Protein AF-A0A352BFT2-F1 (afdb_monomer_lite)

Secondary structure (DSSP, 8-state):
--SSHHHHHHHHHHHH-TT--HHHHHHHHHHTT-HHHHHHHHHHSTT--HHHHHHHHHHTT-HHHHHHHHHHSTT--HHHHHHHHHHHHHHHHHHHTTS---

Foldseek 3Di:
DPPPPVLVVLLCCQQPPPPDPLVVSLVVQLVVLDLVSLQSSQQRHPPDDNVSSVVSNLVVLDLVSLVSSLVRGPPDDNVSSVVSVVVSVVVVVVVVVVPDDD

Structure (mmCIF, N/CA/C/O backbone):
data_AF-A0A352BFT2-F1
#
_entry.id   AF-A0A352BFT2-F1
#
loop_
_atom_site.group_PDB
_atom_site.id
_atom_site.type_symbol
_atom_site.label_atom_id
_atom_site.label_alt_id
_atom_site.label_comp_id
_atom_site.label_asym_id
_atom_site.label_entity_id
_atom_site.label_seq_id
_atom_site.pdbx_PDB_ins_code
_atom_site.Cartn_x
_atom_site.Cartn_y
_atom_site.Cartn_z
_atom_site.occupancy
_atom_site.B_iso_or_equiv
_atom_site.auth_seq_id
_atom_site.auth_comp_id
_atom_site.auth_asym_id
_atom_site.auth_atom_id
_atom_site.pdbx_PDB_model_num
ATOM 1 N N . MET A 1 1 ? 21.997 0.603 12.640 1.00 39.84 1 MET A N 1
ATOM 2 C CA . MET A 1 1 ? 20.739 0.768 11.872 1.00 39.84 1 MET A CA 1
ATOM 3 C C . MET A 1 1 ? 21.049 0.725 10.375 1.00 39.84 1 MET A C 1
ATOM 5 O O . MET A 1 1 ? 21.615 1.685 9.881 1.00 39.84 1 MET A O 1
ATOM 9 N N . ILE A 1 2 ? 20.760 -0.376 9.662 1.00 37.12 2 ILE A N 1
ATOM 10 C CA . ILE A 1 2 ? 21.063 -0.534 8.209 1.00 37.12 2 ILE A CA 1
ATOM 11 C C . ILE A 1 2 ? 19.822 -1.048 7.418 1.00 37.12 2 ILE A C 1
ATOM 13 O O . ILE A 1 2 ? 19.901 -1.464 6.268 1.00 37.12 2 ILE A O 1
ATOM 17 N N . GLY A 1 3 ? 18.620 -1.018 8.009 1.00 49.38 3 GLY A N 1
ATOM 18 C CA . GLY A 1 3 ? 17.427 -1.653 7.417 1.00 49.38 3 GLY A CA 1
ATOM 19 C C . GLY A 1 3 ? 16.578 -0.790 6.470 1.00 49.38 3 GLY A C 1
ATOM 20 O O . GLY A 1 3 ? 15.860 -1.332 5.635 1.00 49.38 3 GLY A O 1
ATOM 21 N N . SER A 1 4 ? 16.630 0.542 6.573 1.00 54.31 4 SER A N 1
ATOM 22 C CA . SER A 1 4 ? 15.637 1.441 5.949 1.00 54.31 4 SER A CA 1
ATOM 23 C C . SER A 1 4 ? 15.959 1.883 4.517 1.00 54.31 4 SER A C 1
ATOM 25 O O . SER A 1 4 ? 15.064 2.344 3.806 1.00 54.31 4 SER A O 1
ATOM 27 N N . GLN A 1 5 ? 17.207 1.727 4.065 1.00 60.31 5 GLN A N 1
ATOM 28 C CA . GLN A 1 5 ? 17.639 2.189 2.738 1.00 60.31 5 GLN A CA 1
ATOM 29 C C . GLN A 1 5 ? 17.206 1.245 1.610 1.00 60.31 5 GLN A C 1
ATOM 31 O O . GLN A 1 5 ? 16.923 1.700 0.505 1.00 60.31 5 GLN A O 1
ATOM 36 N N . LYS A 1 6 ? 17.087 -0.064 1.872 1.00 80.38 6 LYS A N 1
ATOM 37 C CA . LYS A 1 6 ? 16.766 -1.041 0.817 1.00 80.38 6 LYS A CA 1
ATOM 38 C C . LYS A 1 6 ? 15.364 -0.838 0.215 1.00 80.38 6 LYS A C 1
ATOM 40 O O . LYS A 1 6 ? 15.271 -0.765 -1.008 1.00 80.38 6 LYS A O 1
ATOM 45 N N . PRO A 1 7 ? 14.281 -0.675 1.002 1.00 84.38 7 PRO A N 1
ATOM 46 C CA . PRO A 1 7 ? 12.941 -0.543 0.425 1.00 84.38 7 PRO A CA 1
ATOM 47 C C . PRO A 1 7 ? 12.705 0.809 -0.254 1.00 84.38 7 PRO A C 1
ATOM 49 O O . PRO A 1 7 ? 12.034 0.883 -1.279 1.00 84.38 7 PRO A O 1
ATOM 52 N N . THR A 1 8 ? 13.289 1.886 0.279 1.00 88.00 8 THR A N 1
ATOM 53 C CA . THR A 1 8 ? 13.191 3.220 -0.332 1.00 88.00 8 THR A CA 1
ATOM 54 C C . THR A 1 8 ? 13.933 3.293 -1.665 1.00 88.00 8 THR A C 1
ATOM 56 O O . THR A 1 8 ? 13.434 3.928 -2.591 1.00 88.00 8 THR A O 1
ATOM 59 N N . LEU A 1 9 ? 15.076 2.611 -1.806 1.00 90.50 9 LEU A N 1
ATOM 60 C CA . LEU A 1 9 ? 15.764 2.472 -3.094 1.00 90.50 9 LEU A CA 1
ATOM 61 C C . LEU A 1 9 ? 14.943 1.661 -4.104 1.00 90.50 9 LEU A C 1
ATOM 63 O O . LEU A 1 9 ? 14.880 2.051 -5.266 1.00 90.50 9 LEU A O 1
ATOM 67 N N . ILE A 1 10 ? 14.268 0.591 -3.665 1.00 91.88 10 ILE A N 1
ATOM 68 C CA . ILE A 1 10 ? 13.360 -0.197 -4.516 1.00 91.88 10 ILE A CA 1
ATOM 69 C C . ILE A 1 10 ? 12.236 0.681 -5.077 1.00 91.88 10 ILE A C 1
ATOM 71 O O . ILE A 1 10 ? 11.994 0.658 -6.281 1.00 91.88 10 ILE A O 1
ATOM 75 N N . ILE A 1 11 ? 11.581 1.479 -4.226 1.00 93.12 11 ILE A N 1
ATOM 76 C CA . ILE A 1 11 ? 10.499 2.385 -4.643 1.00 93.12 11 ILE A CA 1
ATOM 77 C C . ILE A 1 11 ? 11.018 3.425 -5.642 1.00 93.12 11 ILE A C 1
ATOM 79 O O . ILE A 1 11 ? 10.417 3.607 -6.698 1.00 93.12 11 ILE A O 1
ATOM 83 N N . LYS A 1 12 ? 12.146 4.084 -5.337 1.00 94.00 12 LYS A N 1
ATOM 84 C CA . LYS A 1 12 ? 12.751 5.080 -6.238 1.00 94.00 12 LYS A CA 1
ATOM 85 C C . LYS A 1 12 ? 13.095 4.469 -7.592 1.00 94.00 12 LYS A C 1
ATOM 87 O O . LYS A 1 12 ? 12.723 5.021 -8.617 1.00 94.00 12 LYS A O 1
ATOM 92 N N . TYR A 1 13 ? 13.732 3.299 -7.599 1.00 93.12 13 TYR A N 1
ATOM 93 C CA . TYR A 1 13 ? 14.066 2.595 -8.833 1.00 93.12 13 TYR A CA 1
ATOM 94 C C . TYR A 1 13 ? 12.810 2.226 -9.637 1.00 93.12 13 TYR A C 1
ATOM 96 O O . TYR A 1 13 ? 12.775 2.448 -10.842 1.00 93.12 13 TYR A O 1
ATOM 104 N N . ALA A 1 14 ? 11.760 1.719 -8.980 1.00 94.62 14 ALA A N 1
ATOM 105 C CA . ALA A 1 14 ? 10.501 1.371 -9.639 1.00 94.62 14 ALA A CA 1
ATOM 106 C C . ALA A 1 14 ? 9.782 2.589 -10.248 1.00 94.62 14 ALA A C 1
ATOM 108 O O . ALA A 1 14 ? 9.147 2.461 -11.290 1.00 94.62 14 ALA A O 1
ATOM 109 N N . ARG A 1 15 ? 9.881 3.757 -9.602 1.00 95.44 15 ARG A N 1
ATOM 110 C CA . ARG A 1 15 ? 9.287 5.019 -10.064 1.00 95.44 15 ARG A CA 1
ATOM 111 C C . ARG A 1 15 ? 10.087 5.663 -11.197 1.00 95.44 15 ARG A C 1
ATOM 113 O O . ARG A 1 15 ? 9.503 6.118 -12.176 1.00 95.44 15 ARG A O 1
ATOM 120 N N . ASP A 1 16 ? 11.408 5.727 -11.045 1.00 95.88 16 ASP A N 1
ATOM 121 C CA . ASP A 1 16 ? 12.269 6.568 -11.882 1.00 95.88 16 ASP A CA 1
ATOM 122 C C . ASP A 1 16 ? 12.776 5.824 -13.132 1.00 95.88 16 ASP A C 1
ATOM 124 O O . ASP A 1 16 ? 13.056 6.445 -14.160 1.00 95.88 16 ASP A O 1
ATOM 128 N N . ILE A 1 17 ? 12.872 4.489 -13.084 1.00 94.88 17 ILE A N 1
ATOM 129 C CA . ILE A 1 17 ? 13.392 3.684 -14.193 1.00 94.88 17 ILE A CA 1
ATOM 130 C C . ILE A 1 17 ? 12.242 3.086 -15.004 1.00 94.88 17 ILE A C 1
ATOM 132 O O . ILE A 1 17 ? 11.595 2.128 -14.594 1.00 94.88 17 ILE A O 1
ATOM 136 N N . LYS A 1 18 ? 12.037 3.605 -16.221 1.00 90.44 18 LYS A N 1
ATOM 137 C CA . LYS A 1 18 ? 10.952 3.179 -17.129 1.00 90.44 18 LYS A CA 1
ATOM 138 C C . LYS A 1 18 ? 10.952 1.680 -17.455 1.00 90.44 18 LYS A C 1
ATOM 140 O O . LYS A 1 18 ? 9.895 1.119 -17.713 1.00 90.44 18 LYS A O 1
ATOM 145 N N . THR A 1 19 ? 12.123 1.044 -17.472 1.00 91.81 19 THR A N 1
ATOM 146 C CA . THR A 1 19 ? 12.288 -0.390 -17.767 1.00 91.81 19 THR A CA 1
ATOM 147 C C . THR A 1 19 ? 12.256 -1.270 -16.515 1.00 91.81 19 THR A C 1
ATOM 149 O O . THR A 1 19 ? 12.499 -2.475 -16.605 1.00 91.81 19 THR A O 1
ATOM 152 N N . ALA A 1 20 ? 11.983 -0.699 -15.337 1.00 93.06 20 ALA A N 1
ATOM 153 C CA . ALA A 1 20 ? 11.925 -1.459 -14.101 1.00 93.06 20 ALA A CA 1
ATOM 154 C C . ALA A 1 20 ? 10.827 -2.526 -14.159 1.00 93.06 20 ALA A C 1
ATOM 156 O O . ALA A 1 20 ? 9.698 -2.287 -14.589 1.00 93.06 20 ALA A O 1
ATOM 157 N N . ASN A 1 21 ? 11.139 -3.714 -13.642 1.00 95.00 21 ASN A N 1
ATOM 158 C CA . ASN A 1 21 ? 10.140 -4.756 -13.450 1.00 95.00 21 ASN A CA 1
ATOM 159 C C . ASN A 1 21 ? 9.311 -4.446 -12.193 1.00 95.00 21 ASN A C 1
ATOM 161 O O . ASN A 1 21 ? 9.584 -4.970 -11.110 1.00 95.00 21 ASN A O 1
ATOM 165 N N . VAL A 1 22 ? 8.310 -3.576 -12.351 1.00 95.56 22 VAL A N 1
ATOM 166 C CA . VAL A 1 22 ? 7.430 -3.107 -11.268 1.00 95.56 22 VAL A CA 1
ATOM 167 C C . VAL A 1 22 ? 6.812 -4.276 -10.504 1.00 95.56 22 VAL A C 1
ATOM 169 O O . VAL A 1 22 ? 6.858 -4.281 -9.280 1.00 95.56 22 VAL A O 1
ATOM 172 N N . LEU A 1 23 ? 6.335 -5.316 -11.196 1.00 95.31 23 LEU A N 1
ATOM 173 C CA . LEU A 1 23 ? 5.732 -6.493 -10.556 1.00 95.31 23 LEU A CA 1
ATOM 174 C C . LEU A 1 23 ? 6.707 -7.233 -9.632 1.00 95.31 23 LEU A C 1
ATOM 176 O O . LEU A 1 23 ? 6.320 -7.679 -8.552 1.00 95.31 23 LEU A O 1
ATOM 180 N N . LYS A 1 24 ? 7.974 -7.382 -10.035 1.00 94.56 24 LYS A N 1
ATOM 181 C CA . LYS A 1 24 ? 8.998 -8.012 -9.190 1.00 94.56 24 LYS A CA 1
ATOM 182 C C . LYS A 1 24 ? 9.290 -7.160 -7.956 1.00 94.56 24 LYS A C 1
ATOM 184 O O . LYS A 1 24 ? 9.366 -7.698 -6.857 1.00 94.56 24 LYS A O 1
ATOM 189 N N . LEU A 1 25 ? 9.434 -5.849 -8.135 1.00 94.69 25 LEU A N 1
ATOM 190 C CA . LEU A 1 25 ? 9.750 -4.913 -7.052 1.00 94.69 25 LEU A CA 1
ATOM 191 C C . LEU A 1 25 ? 8.587 -4.766 -6.066 1.00 94.69 25 LEU A C 1
ATOM 193 O O . LEU A 1 25 ? 8.801 -4.766 -4.857 1.00 94.69 25 LEU A O 1
ATOM 197 N N . GLU A 1 26 ? 7.357 -4.742 -6.568 1.00 95.94 26 GLU A N 1
ATOM 198 C CA . GLU A 1 26 ? 6.143 -4.753 -5.757 1.00 95.94 26 GLU A CA 1
ATOM 199 C C . GLU A 1 26 ? 6.090 -5.986 -4.852 1.00 95.94 26 GLU A C 1
ATOM 201 O O . GLU A 1 26 ? 5.802 -5.861 -3.665 1.00 95.94 26 GLU A O 1
ATOM 206 N N . ARG A 1 27 ? 6.417 -7.179 -5.371 1.00 95.50 27 ARG A N 1
ATOM 207 C CA . ARG A 1 27 ? 6.461 -8.403 -4.552 1.00 95.50 27 ARG A CA 1
ATOM 208 C C . ARG A 1 27 ? 7.450 -8.283 -3.396 1.00 95.50 27 ARG A C 1
ATOM 210 O O . ARG A 1 27 ? 7.152 -8.772 -2.310 1.00 95.50 27 ARG A O 1
ATOM 217 N N . GLU A 1 28 ? 8.591 -7.629 -3.601 1.00 94.44 28 GLU A N 1
ATOM 218 C CA . GLU A 1 28 ? 9.542 -7.368 -2.515 1.00 94.44 28 GLU A CA 1
ATOM 219 C C . GLU A 1 28 ? 8.961 -6.412 -1.467 1.00 94.44 28 GLU A C 1
ATOM 221 O O . GLU A 1 28 ? 9.123 -6.657 -0.276 1.00 94.44 28 GLU A O 1
ATOM 226 N N . ILE A 1 29 ? 8.210 -5.383 -1.875 1.00 95.31 29 ILE A N 1
ATOM 227 C CA . ILE A 1 29 ? 7.498 -4.501 -0.935 1.00 95.31 29 ILE A CA 1
ATOM 228 C C . ILE A 1 29 ? 6.397 -5.249 -0.176 1.00 95.31 29 ILE A C 1
ATOM 230 O O . ILE A 1 29 ? 6.281 -5.097 1.040 1.00 95.31 29 ILE A O 1
ATOM 234 N N . ILE A 1 30 ? 5.627 -6.100 -0.858 1.00 95.12 30 ILE A N 1
ATOM 235 C CA . ILE A 1 30 ? 4.548 -6.887 -0.249 1.00 95.12 30 ILE A CA 1
ATOM 236 C C . ILE A 1 30 ? 5.087 -7.811 0.848 1.00 95.12 30 ILE A C 1
ATOM 238 O O . ILE A 1 30 ? 4.482 -7.901 1.917 1.00 95.12 30 ILE A O 1
ATOM 242 N N . LYS A 1 31 ? 6.247 -8.447 0.630 1.00 94.81 31 LYS A N 1
ATOM 243 C CA . LYS A 1 31 ? 6.904 -9.317 1.625 1.00 94.81 31 LYS A CA 1
ATOM 244 C C . LYS A 1 31 ? 7.259 -8.596 2.923 1.00 94.81 31 LYS A C 1
ATOM 246 O O . LYS A 1 31 ? 7.297 -9.229 3.970 1.00 94.81 31 LYS A O 1
ATOM 251 N N . LEU A 1 32 ? 7.509 -7.287 2.871 1.00 93.69 32 LEU A N 1
ATOM 252 C CA . LEU A 1 32 ? 7.805 -6.499 4.069 1.00 93.69 32 LEU A CA 1
ATOM 253 C C . LEU A 1 32 ? 6.562 -6.291 4.938 1.00 93.69 32 LEU A C 1
ATOM 255 O O . LEU A 1 32 ? 6.695 -5.925 6.103 1.00 93.69 32 LEU A O 1
ATOM 259 N N . THR A 1 33 ? 5.357 -6.494 4.387 1.00 94.88 33 THR A N 1
ATOM 260 C CA . THR A 1 33 ? 4.062 -6.316 5.070 1.00 94.88 33 THR A CA 1
ATOM 261 C C . THR A 1 33 ? 3.907 -4.960 5.769 1.00 94.88 33 THR A C 1
ATOM 263 O O . THR A 1 33 ? 3.110 -4.802 6.689 1.00 94.88 33 THR A O 1
ATOM 266 N N . ASN A 1 34 ? 4.670 -3.959 5.325 1.00 95.81 34 ASN A N 1
ATOM 267 C CA . ASN A 1 34 ? 4.700 -2.641 5.932 1.00 95.81 34 ASN A CA 1
ATOM 268 C C . ASN A 1 34 ? 3.673 -1.733 5.229 1.00 95.81 34 ASN A C 1
ATOM 270 O O . ASN A 1 34 ? 3.832 -1.455 4.036 1.00 95.81 34 ASN A O 1
ATOM 274 N N . PRO A 1 35 ? 2.652 -1.230 5.943 1.00 96.31 35 PRO A N 1
ATOM 275 C CA . PRO A 1 35 ? 1.576 -0.445 5.340 1.00 96.31 35 PRO A CA 1
ATOM 276 C C . PRO A 1 35 ? 2.044 0.914 4.810 1.00 96.31 35 PRO A C 1
ATOM 278 O O . PRO A 1 35 ? 1.512 1.390 3.811 1.00 96.31 35 PRO A O 1
ATOM 281 N N . VAL A 1 36 ? 3.068 1.524 5.418 1.00 96.69 36 VAL A N 1
ATOM 282 C CA . VAL A 1 36 ? 3.641 2.793 4.941 1.00 96.69 36 VAL A CA 1
ATOM 283 C C . VAL A 1 36 ? 4.354 2.579 3.610 1.00 96.69 36 VAL A C 1
ATOM 285 O O . VAL A 1 36 ? 4.156 3.352 2.678 1.00 96.69 36 VAL A O 1
ATOM 288 N N . LEU A 1 37 ? 5.149 1.512 3.488 1.00 96.38 37 LEU A N 1
ATOM 289 C CA . LEU A 1 37 ? 5.821 1.187 2.227 1.00 96.38 37 LEU A CA 1
ATOM 290 C C . LEU A 1 37 ? 4.822 0.787 1.137 1.00 96.38 37 LEU A C 1
ATOM 292 O O . LEU A 1 37 ? 4.992 1.205 -0.005 1.00 96.38 37 LEU 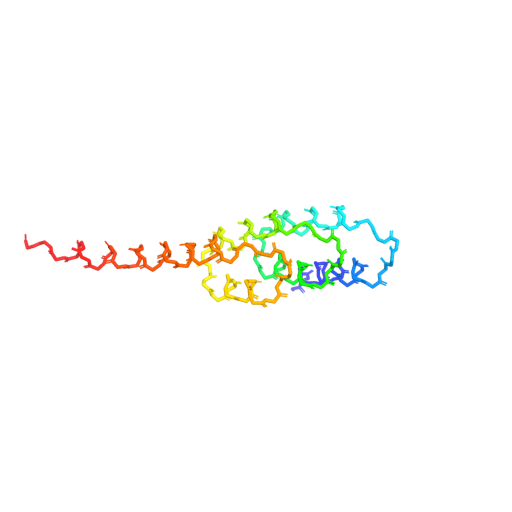A O 1
ATOM 296 N N . ALA A 1 38 ? 3.773 0.037 1.488 1.00 97.62 38 ALA A N 1
ATOM 297 C CA . ALA A 1 38 ? 2.706 -0.319 0.557 1.00 97.62 38 ALA A CA 1
ATOM 298 C C . ALA A 1 38 ? 1.977 0.925 0.025 1.00 97.62 38 ALA A C 1
ATOM 300 O O . ALA A 1 38 ? 1.794 1.058 -1.183 1.00 97.62 38 ALA A O 1
ATOM 301 N N . TYR A 1 39 ? 1.643 1.871 0.910 1.00 97.94 39 TYR A N 1
ATOM 302 C CA . TYR A 1 39 ? 1.068 3.162 0.538 1.00 97.94 39 TYR A CA 1
ATOM 303 C C . TYR A 1 39 ? 1.984 3.969 -0.389 1.00 97.94 39 TYR A C 1
ATOM 305 O O . TYR A 1 39 ? 1.544 4.411 -1.449 1.00 97.94 39 TYR A O 1
ATOM 313 N N . ILE A 1 40 ? 3.257 4.145 -0.018 1.00 97.12 40 ILE A N 1
ATOM 314 C CA . ILE A 1 40 ? 4.200 4.928 -0.826 1.00 97.12 40 ILE A CA 1
ATOM 315 C C . ILE A 1 40 ? 4.376 4.282 -2.205 1.00 97.12 40 ILE A C 1
ATOM 317 O O . ILE A 1 40 ? 4.349 4.989 -3.207 1.00 97.12 40 ILE A O 1
ATOM 321 N N . PHE A 1 41 ? 4.517 2.955 -2.280 1.00 97.25 41 PHE A N 1
ATOM 322 C CA . PHE A 1 41 ? 4.662 2.262 -3.561 1.00 97.25 41 PHE A CA 1
ATOM 323 C C . PHE A 1 41 ? 3.410 2.425 -4.434 1.00 97.25 41 PHE A C 1
ATOM 325 O O . PHE A 1 41 ? 3.539 2.782 -5.599 1.00 97.25 41 PHE A O 1
ATOM 332 N N . ALA A 1 42 ? 2.212 2.235 -3.872 1.00 98.00 42 ALA A N 1
ATOM 333 C CA . ALA A 1 42 ? 0.950 2.382 -4.601 1.00 98.00 42 ALA A CA 1
ATOM 334 C C . ALA A 1 42 ? 0.734 3.805 -5.142 1.00 98.00 42 ALA A C 1
ATOM 336 O O . ALA A 1 42 ? 0.191 3.977 -6.228 1.00 98.00 42 ALA A O 1
ATOM 337 N N . ARG A 1 43 ? 1.166 4.822 -4.387 1.00 97.56 43 ARG A N 1
ATOM 338 C CA . ARG A 1 43 ? 1.037 6.232 -4.773 1.00 97.56 43 ARG A CA 1
ATOM 339 C C . ARG A 1 43 ? 2.050 6.649 -5.837 1.00 97.56 43 ARG A C 1
ATOM 341 O O . ARG A 1 43 ? 1.719 7.408 -6.738 1.00 97.56 43 ARG A O 1
ATOM 348 N N . GLU A 1 44 ? 3.300 6.220 -5.686 1.00 96.44 44 GLU A N 1
ATOM 349 C CA . GLU A 1 44 ? 4.423 6.760 -6.460 1.00 96.44 44 GLU A CA 1
ATOM 350 C C . GLU A 1 44 ? 4.744 5.938 -7.715 1.00 96.44 44 GLU A C 1
ATOM 352 O O . GLU A 1 44 ? 5.306 6.475 -8.666 1.00 96.44 44 GLU A O 1
ATOM 357 N N . VAL A 1 45 ? 4.442 4.636 -7.730 1.00 96.38 45 VAL A N 1
ATOM 358 C CA . VAL A 1 45 ? 4.887 3.727 -8.794 1.00 96.38 45 VAL A CA 1
ATOM 359 C C . VAL A 1 45 ? 3.760 3.468 -9.785 1.00 96.38 45 VAL A C 1
ATOM 361 O O . VAL A 1 45 ? 2.798 2.750 -9.508 1.00 96.38 45 VAL A O 1
ATOM 364 N N . LYS A 1 46 ? 3.908 4.009 -10.996 1.00 93.94 46 LYS A N 1
ATOM 365 C CA . LYS A 1 46 ? 2.967 3.762 -12.092 1.00 93.94 46 LYS A CA 1
ATOM 366 C C . LYS A 1 46 ? 2.940 2.273 -12.458 1.00 93.94 46 LYS A C 1
ATOM 368 O O . LYS A 1 46 ? 3.982 1.656 -12.662 1.00 93.94 46 LYS A O 1
ATOM 373 N N . GLY A 1 47 ? 1.738 1.712 -12.584 1.00 93.31 47 GLY A N 1
ATOM 374 C CA . GLY A 1 47 ? 1.539 0.292 -12.892 1.00 93.31 47 GLY A CA 1
ATOM 375 C C . GLY A 1 47 ? 1.600 -0.636 -11.674 1.00 93.31 47 GLY A C 1
ATOM 376 O O . GLY A 1 47 ? 1.566 -1.854 -11.848 1.00 93.31 47 GLY A O 1
ATOM 377 N N . ALA A 1 48 ? 1.675 -0.087 -10.456 1.00 96.62 48 ALA A N 1
ATOM 378 C CA . ALA A 1 48 ? 1.470 -0.855 -9.235 1.00 96.62 48 ALA A CA 1
ATOM 379 C C . ALA A 1 48 ? 0.050 -1.447 -9.180 1.00 96.62 48 ALA A C 1
ATOM 381 O O . ALA A 1 48 ? -0.931 -0.828 -9.597 1.00 96.62 48 ALA A O 1
ATOM 382 N N . ARG A 1 49 ? -0.068 -2.654 -8.632 1.00 97.44 49 ARG A N 1
ATOM 383 C CA . ARG A 1 49 ? -1.338 -3.336 -8.392 1.00 97.44 49 ARG A CA 1
ATOM 384 C C . ARG A 1 49 ? -1.880 -2.892 -7.044 1.00 97.44 49 ARG A C 1
ATOM 386 O O . ARG A 1 49 ? -1.360 -3.261 -5.992 1.00 97.44 49 ARG A O 1
ATOM 393 N N . ILE A 1 50 ? -2.962 -2.126 -7.089 1.00 97.62 50 ILE A N 1
ATOM 394 C CA . ILE A 1 50 ? -3.528 -1.492 -5.898 1.00 97.62 50 ILE A CA 1
ATOM 395 C C . ILE A 1 50 ? -4.086 -2.519 -4.911 1.00 97.62 50 ILE A C 1
ATOM 397 O O . ILE A 1 50 ? -3.766 -2.432 -3.734 1.00 97.62 50 ILE A O 1
ATOM 401 N N . GLY A 1 51 ? -4.816 -3.539 -5.376 1.00 97.06 51 GLY A N 1
ATOM 402 C CA . GLY A 1 51 ? -5.454 -4.539 -4.504 1.00 97.06 51 GLY A CA 1
ATOM 403 C C . GLY A 1 51 ? -4.507 -5.193 -3.480 1.00 97.06 51 GLY A C 1
ATOM 404 O O . GLY A 1 51 ? -4.736 -5.056 -2.280 1.00 97.06 51 GLY A O 1
ATOM 405 N N . PRO A 1 52 ? -3.399 -5.839 -3.899 1.00 97.62 52 PRO A N 1
ATOM 406 C CA . PRO A 1 52 ? -2.449 -6.446 -2.960 1.00 97.62 52 PRO A CA 1
ATOM 407 C C . PRO A 1 52 ? -1.798 -5.460 -1.976 1.00 97.62 52 PRO A C 1
ATOM 409 O O . PRO A 1 52 ? -1.464 -5.840 -0.853 1.00 97.62 52 PRO A O 1
ATOM 412 N N . LEU A 1 53 ? -1.586 -4.206 -2.388 1.00 97.69 53 LEU A N 1
ATOM 413 C CA . LEU A 1 53 ? -1.011 -3.160 -1.534 1.00 97.69 53 LEU A CA 1
ATOM 414 C C . LEU A 1 53 ? -2.051 -2.624 -0.541 1.00 97.69 53 LEU A C 1
ATOM 416 O O . LEU A 1 53 ? -1.740 -2.421 0.633 1.00 97.69 53 LEU A O 1
ATOM 420 N N . GLU A 1 54 ? -3.294 -2.472 -0.987 1.00 97.94 54 GLU A N 1
ATOM 421 C CA . GLU A 1 54 ? -4.439 -2.108 -0.160 1.00 97.94 54 GLU A CA 1
ATOM 422 C C . GLU A 1 54 ? -4.712 -3.168 0.914 1.00 97.94 54 GLU A C 1
ATOM 424 O O . GLU A 1 54 ? -4.947 -2.817 2.069 1.00 97.94 54 GLU A O 1
ATOM 429 N N . ASP A 1 55 ? -4.579 -4.458 0.589 1.00 97.44 55 ASP A N 1
ATOM 430 C CA . ASP A 1 55 ? -4.722 -5.548 1.561 1.00 97.44 55 ASP A CA 1
ATOM 431 C C . ASP A 1 55 ? -3.765 -5.387 2.749 1.00 97.44 55 ASP A C 1
ATOM 433 O O . ASP A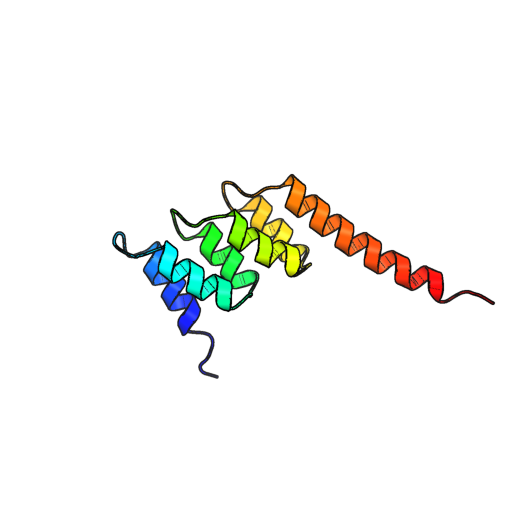 1 55 ? -4.133 -5.644 3.896 1.00 97.44 55 ASP A O 1
ATOM 437 N N . ILE A 1 56 ? -2.526 -4.955 2.495 1.00 97.44 56 ILE A N 1
ATOM 438 C CA . ILE A 1 56 ? -1.542 -4.700 3.555 1.00 97.44 56 ILE A CA 1
ATOM 439 C C . ILE A 1 56 ? -2.005 -3.535 4.432 1.00 97.44 56 ILE A C 1
ATOM 441 O O . ILE A 1 56 ? -1.927 -3.619 5.660 1.00 97.44 56 ILE A O 1
ATOM 445 N N . VAL A 1 57 ? -2.503 -2.464 3.813 1.00 97.06 57 VAL A N 1
ATOM 446 C CA . VAL A 1 57 ? -2.990 -1.274 4.517 1.00 97.06 57 VAL A CA 1
ATOM 447 C C . VAL A 1 57 ? -4.203 -1.602 5.383 1.00 97.06 57 VAL A C 1
ATOM 449 O O . VAL A 1 57 ? -4.179 -1.313 6.579 1.00 97.06 57 VAL A O 1
ATOM 452 N N . VAL A 1 58 ? -5.206 -2.293 4.840 1.00 95.69 58 VAL A N 1
ATOM 453 C CA . VAL A 1 58 ? -6.408 -2.717 5.576 1.00 95.69 58 VAL A CA 1
ATOM 454 C C . VAL A 1 58 ? -6.038 -3.619 6.756 1.00 95.69 58 VAL A C 1
ATOM 456 O O . VAL A 1 58 ? -6.489 -3.392 7.879 1.00 95.69 58 VAL A O 1
ATOM 459 N N . ARG A 1 59 ? -5.152 -4.604 6.550 1.00 94.44 59 ARG A N 1
ATOM 460 C CA . ARG A 1 59 ? -4.698 -5.497 7.633 1.00 94.44 59 ARG A CA 1
ATOM 461 C C . ARG A 1 59 ? -3.929 -4.777 8.734 1.00 94.44 59 ARG A C 1
ATOM 463 O O . ARG A 1 59 ? -3.948 -5.247 9.870 1.00 94.44 59 ARG A O 1
ATOM 470 N N . SER A 1 60 ? -3.270 -3.659 8.426 1.00 92.81 60 SER A N 1
ATOM 471 C CA . SER A 1 60 ? -2.556 -2.876 9.440 1.00 92.81 60 SER A CA 1
ATOM 472 C C . SER A 1 60 ? -3.475 -2.239 10.475 1.00 92.81 60 SER A C 1
ATOM 474 O O . SER A 1 60 ? -2.991 -1.840 11.532 1.00 92.81 60 SER A O 1
ATOM 476 N N . LYS A 1 61 ? -4.781 -2.121 10.173 1.00 88.38 61 LYS A N 1
ATOM 477 C CA . LYS A 1 61 ? -5.788 -1.478 11.030 1.00 88.38 61 LYS A CA 1
ATOM 478 C C . LYS A 1 61 ? -5.470 -0.019 11.383 1.00 88.38 61 LYS A C 1
ATOM 480 O O . LYS A 1 61 ? -6.122 0.568 12.244 1.00 88.38 61 LYS A O 1
ATOM 485 N N . SER A 1 62 ? -4.496 0.590 10.707 1.00 92.38 62 SER A N 1
ATOM 486 C CA . SER A 1 62 ? -4.129 1.983 10.910 1.00 92.38 62 SER A CA 1
ATOM 487 C C . SER A 1 62 ? -5.083 2.885 10.143 1.00 92.38 62 SER A C 1
ATOM 489 O O . SER A 1 62 ? -4.987 3.016 8.923 1.00 92.38 62 SER A O 1
ATOM 491 N N . GLN A 1 63 ? -5.977 3.552 10.870 1.00 92.44 63 GLN A N 1
ATOM 492 C CA . GLN A 1 63 ? -6.930 4.489 10.275 1.00 92.44 63 GLN A CA 1
ATOM 493 C C . GLN A 1 63 ? -6.227 5.586 9.482 1.00 92.44 63 GLN A C 1
ATOM 495 O O . GLN A 1 63 ? -6.629 5.898 8.365 1.00 92.44 63 GLN A O 1
ATOM 500 N N . TYR A 1 64 ? -5.131 6.115 10.032 1.00 94.19 64 TYR A N 1
ATOM 501 C CA . TYR A 1 64 ? -4.323 7.136 9.378 1.00 94.19 64 TYR A CA 1
ATOM 502 C C . TYR A 1 64 ? -3.829 6.680 7.999 1.00 94.19 64 TYR A C 1
ATOM 504 O O . TYR A 1 64 ? -4.006 7.396 7.014 1.00 94.19 64 TYR A O 1
ATOM 512 N N . ILE A 1 65 ? -3.269 5.468 7.897 1.00 95.62 65 ILE A N 1
ATOM 513 C CA . ILE A 1 65 ? -2.777 4.960 6.611 1.00 95.62 65 ILE A CA 1
ATOM 514 C C . ILE A 1 65 ? -3.933 4.622 5.666 1.00 95.62 65 ILE A C 1
ATOM 516 O O . ILE A 1 65 ? -3.833 4.940 4.485 1.00 95.62 65 ILE A O 1
ATOM 520 N N . CYS A 1 66 ? -5.048 4.071 6.159 1.00 96.25 66 CYS A N 1
ATOM 521 C CA . CYS A 1 66 ? -6.238 3.836 5.334 1.00 96.25 66 CYS A CA 1
ATOM 522 C C . CYS A 1 66 ? -6.771 5.136 4.710 1.00 96.25 66 CYS A C 1
ATOM 524 O O . CYS A 1 66 ? -7.044 5.174 3.510 1.00 96.25 66 CYS A O 1
ATOM 526 N N . VAL A 1 67 ? -6.861 6.218 5.494 1.00 95.56 67 VAL A N 1
ATOM 527 C CA . VAL A 1 67 ? -7.294 7.540 5.009 1.00 95.56 67 VAL A CA 1
ATOM 528 C C . VAL A 1 67 ? -6.313 8.095 3.977 1.00 95.56 67 VAL A C 1
ATOM 530 O O . VAL A 1 67 ? -6.733 8.568 2.920 1.00 95.56 67 VAL A O 1
ATOM 533 N N . LEU A 1 68 ? -5.004 8.020 4.245 1.00 96.94 68 LEU A N 1
ATOM 534 C CA . LEU A 1 68 ? -3.988 8.468 3.291 1.00 96.94 68 LEU A CA 1
ATOM 535 C C . LEU A 1 68 ? -4.033 7.682 1.979 1.00 96.94 68 LEU A C 1
ATOM 537 O O . LEU A 1 68 ? -3.903 8.284 0.913 1.00 96.94 68 LEU A O 1
ATOM 541 N N . PHE A 1 69 ? -4.229 6.367 2.050 1.00 97.81 69 PHE A N 1
ATOM 542 C CA . PHE A 1 69 ? -4.323 5.508 0.878 1.00 97.81 69 PHE A CA 1
ATOM 543 C C . PHE A 1 69 ? -5.564 5.856 0.050 1.00 97.81 69 PHE A C 1
ATOM 545 O O . PHE A 1 69 ? -5.437 6.178 -1.126 1.00 97.81 69 PHE A O 1
ATOM 552 N N . ALA A 1 70 ? -6.742 5.926 0.678 1.00 97.25 70 ALA A N 1
ATOM 553 C CA . ALA A 1 70 ? -8.001 6.261 0.008 1.00 97.25 70 ALA A CA 1
ATOM 554 C C . ALA A 1 70 ? -7.987 7.645 -0.665 1.00 97.25 70 ALA A C 1
ATOM 556 O O . ALA A 1 70 ? -8.647 7.855 -1.685 1.00 97.25 70 ALA A O 1
ATOM 557 N N . LYS A 1 71 ? -7.264 8.607 -0.075 1.00 97.06 71 LYS A N 1
ATOM 558 C CA . LYS A 1 71 ? -7.177 9.979 -0.586 1.00 97.06 71 LYS A CA 1
ATOM 559 C C . LYS A 1 71 ? -6.189 10.125 -1.742 1.00 97.06 71 LYS A C 1
ATOM 561 O O . LYS A 1 71 ? -6.452 10.916 -2.641 1.00 97.06 71 LYS A O 1
ATOM 566 N N . ASN A 1 72 ? -5.057 9.421 -1.693 1.00 97.81 72 ASN A N 1
ATOM 567 C CA . ASN A 1 72 ? -3.915 9.719 -2.563 1.00 97.81 72 ASN A CA 1
ATOM 568 C C . ASN A 1 72 ? -3.554 8.597 -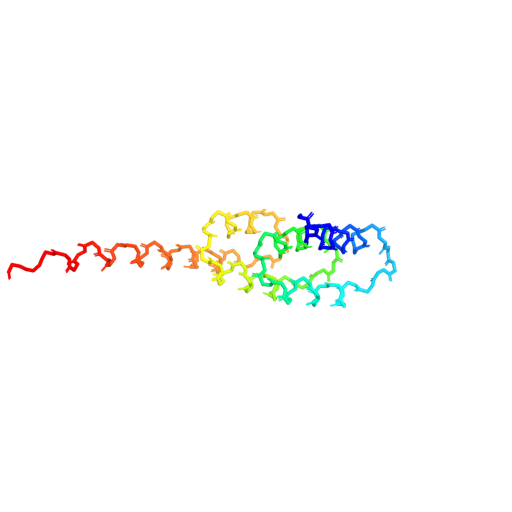3.548 1.00 97.81 72 ASN A C 1
ATOM 570 O O . ASN A 1 72 ? -2.670 8.809 -4.371 1.00 97.81 72 ASN A O 1
ATOM 574 N N . VAL A 1 73 ? -4.180 7.419 -3.470 1.00 97.44 73 VAL A N 1
ATOM 575 C CA . VAL A 1 73 ? -3.925 6.305 -4.395 1.00 97.44 73 VAL A CA 1
ATOM 576 C C . VAL A 1 73 ? -5.075 6.193 -5.390 1.00 97.44 73 VAL A C 1
ATOM 578 O O . VAL A 1 73 ? -6.226 5.956 -5.020 1.00 97.44 73 VAL A O 1
ATOM 581 N N . GLU A 1 74 ? -4.761 6.370 -6.671 1.00 94.38 74 GLU A N 1
ATOM 582 C CA . GLU A 1 74 ? -5.715 6.166 -7.759 1.00 94.38 74 GLU A CA 1
ATOM 583 C C . GLU A 1 74 ? -6.108 4.684 -7.853 1.00 94.38 74 GLU A C 1
ATOM 585 O O . GLU A 1 74 ? -5.261 3.802 -7.749 1.00 94.38 74 GLU A O 1
ATOM 590 N N . GLY A 1 75 ? -7.402 4.401 -8.027 1.00 93.44 75 GLY A N 1
ATOM 591 C CA . GLY A 1 75 ? -7.918 3.028 -8.082 1.00 93.44 75 GLY A CA 1
ATOM 592 C C . GLY A 1 75 ? -8.087 2.338 -6.722 1.00 93.44 75 GLY A C 1
ATOM 593 O O . GLY A 1 75 ? -8.415 1.155 -6.698 1.00 93.44 75 GLY A O 1
ATOM 594 N N . ALA A 1 76 ? -7.887 3.046 -5.605 1.00 96.88 76 ALA A N 1
ATOM 595 C CA . ALA A 1 76 ? -8.172 2.523 -4.268 1.00 96.88 76 ALA A CA 1
ATOM 596 C C . ALA A 1 76 ? -9.678 2.316 -4.030 1.00 96.88 76 ALA A C 1
ATOM 598 O O . ALA A 1 76 ? -10.503 3.169 -4.383 1.00 96.88 76 ALA A O 1
ATOM 599 N N . ASP A 1 77 ? -10.035 1.226 -3.350 1.00 97.06 77 ASP A N 1
ATOM 600 C CA . ASP A 1 77 ? -11.399 0.949 -2.914 1.00 97.06 77 ASP A CA 1
ATOM 601 C C . ASP A 1 77 ? -11.703 1.728 -1.627 1.00 97.06 77 ASP A C 1
ATOM 603 O O . ASP A 1 77 ? -11.501 1.288 -0.490 1.00 97.06 77 ASP A O 1
ATOM 607 N N . LYS A 1 78 ? -12.222 2.942 -1.822 1.00 95.06 78 LYS A N 1
ATOM 608 C CA . LYS A 1 78 ? -12.591 3.850 -0.729 1.00 95.06 78 LYS A CA 1
ATOM 609 C C . LYS A 1 78 ? -13.646 3.253 0.199 1.00 95.06 78 LYS A C 1
ATOM 611 O O . LYS A 1 78 ? -13.625 3.563 1.389 1.00 95.06 78 LYS A O 1
ATOM 616 N N . LYS A 1 79 ? -14.562 2.425 -0.319 1.00 94.75 79 LYS A N 1
ATOM 617 C CA . LYS A 1 79 ? -15.609 1.799 0.495 1.00 94.75 79 LYS A CA 1
ATOM 618 C C . LYS A 1 79 ? -14.975 0.779 1.431 1.00 94.75 79 LYS A C 1
ATOM 620 O O . LYS A 1 79 ? -15.160 0.868 2.639 1.00 94.75 79 LYS A O 1
ATOM 625 N N . ARG A 1 80 ? -14.144 -0.108 0.887 1.00 94.38 80 ARG A N 1
ATOM 626 C CA . ARG A 1 80 ? -13.424 -1.120 1.664 1.00 94.38 80 ARG A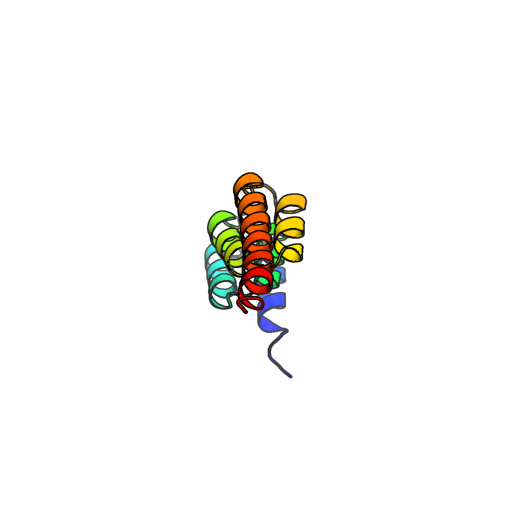 CA 1
ATOM 627 C C . ARG A 1 80 ? -12.498 -0.508 2.716 1.00 94.38 80 ARG A C 1
ATOM 629 O O . ARG A 1 80 ? -12.452 -0.987 3.848 1.00 94.38 80 ARG A O 1
ATOM 636 N N . LEU A 1 81 ? -11.788 0.568 2.373 1.00 93.75 81 LEU A N 1
ATOM 637 C CA . LEU A 1 81 ? -10.929 1.293 3.316 1.00 93.75 81 LEU A CA 1
ATOM 638 C C . LEU A 1 81 ? -11.735 1.983 4.425 1.00 93.75 81 LEU A C 1
ATOM 640 O O . LEU A 1 81 ? -11.295 1.993 5.575 1.00 93.75 81 LEU A O 1
ATOM 644 N N . LEU A 1 82 ? -12.913 2.531 4.109 1.00 92.31 82 LEU A N 1
ATOM 645 C CA . LEU A 1 82 ? -13.818 3.113 5.102 1.00 92.31 82 LEU A CA 1
ATOM 646 C C . LEU A 1 82 ? -14.384 2.049 6.049 1.00 92.31 82 LEU A C 1
ATOM 648 O O . LEU A 1 82 ? -14.412 2.267 7.259 1.00 92.31 82 LEU A O 1
ATOM 652 N N . ASP A 1 83 ? -14.802 0.904 5.514 1.00 91.75 83 ASP A N 1
ATOM 653 C CA . ASP A 1 83 ? -15.316 -0.208 6.314 1.00 91.75 83 ASP A CA 1
ATOM 654 C C . ASP A 1 83 ? -14.224 -0.738 7.261 1.00 91.75 83 ASP A C 1
ATOM 656 O O . ASP A 1 83 ? -14.462 -0.892 8.457 1.00 91.75 83 ASP A O 1
ATOM 660 N N . ALA A 1 84 ? -12.978 -0.850 6.787 1.00 90.50 84 ALA A N 1
ATOM 661 C CA . ALA A 1 84 ? -11.835 -1.200 7.634 1.00 90.50 84 ALA A CA 1
ATOM 662 C C . ALA A 1 84 ? -11.597 -0.207 8.791 1.00 90.50 84 ALA A C 1
ATOM 664 O O . ALA A 1 84 ? -11.213 -0.611 9.888 1.00 90.50 84 ALA A O 1
ATOM 665 N N . ILE A 1 85 ? -11.817 1.095 8.569 1.00 89.06 85 ILE A N 1
ATOM 666 C CA . ILE A 1 85 ? -11.695 2.127 9.614 1.00 89.06 85 ILE A CA 1
ATOM 667 C C . ILE A 1 85 ? -12.788 1.961 10.678 1.00 89.06 85 ILE A C 1
ATOM 669 O O . ILE A 1 85 ? -12.491 2.055 11.873 1.00 89.06 85 ILE A O 1
ATOM 673 N N . LYS A 1 86 ? -14.034 1.704 10.259 1.00 89.06 86 LYS A N 1
ATOM 674 C CA . LYS A 1 86 ? -15.173 1.480 11.165 1.00 89.06 86 LYS A CA 1
ATOM 675 C C . LYS A 1 86 ? -14.966 0.236 12.024 1.00 89.06 86 LYS A C 1
ATOM 677 O O . LYS A 1 86 ? -15.065 0.329 13.245 1.00 89.06 86 LYS A O 1
ATOM 682 N N . ASP A 1 87 ? -14.544 -0.867 11.411 1.00 85.50 87 ASP A N 1
ATOM 683 C CA . ASP A 1 87 ? -14.228 -2.119 12.106 1.00 85.50 87 ASP A CA 1
ATOM 684 C C . ASP A 1 87 ? -13.166 -1.944 13.204 1.00 85.50 87 ASP A C 1
ATOM 686 O O . ASP A 1 87 ? -13.184 -2.647 14.220 1.00 85.50 87 ASP A O 1
ATOM 690 N N . CYS A 1 88 ? -12.212 -1.026 13.012 1.00 75.75 88 CYS A N 1
ATOM 691 C CA . CYS A 1 88 ? -11.228 -0.690 14.038 1.00 75.75 88 CYS A CA 1
ATOM 692 C C . CYS A 1 88 ? -11.848 0.064 15.220 1.00 75.75 88 CYS A C 1
ATOM 694 O O . CYS A 1 88 ? -11.477 -0.210 16.358 1.00 75.75 88 CYS A O 1
ATOM 696 N N . ASN A 1 89 ? -12.787 0.980 14.969 1.00 69.88 89 ASN A N 1
ATOM 697 C CA . ASN A 1 89 ? -13.459 1.756 16.017 1.00 69.88 89 ASN A CA 1
ATOM 698 C C . ASN A 1 89 ? -14.403 0.896 16.867 1.00 69.88 89 ASN A C 1
ATOM 700 O O . ASN A 1 89 ? -14.405 1.008 18.092 1.00 69.88 89 ASN A O 1
ATOM 704 N N . GLU A 1 90 ? -15.154 -0.012 16.241 1.00 68.25 90 GLU A N 1
ATOM 705 C CA . GLU A 1 90 ? -16.103 -0.885 16.944 1.00 68.25 90 GLU A CA 1
ATOM 706 C C . GLU A 1 90 ? -15.420 -1.858 17.918 1.00 68.25 90 GLU A C 1
ATOM 708 O O . GLU A 1 90 ? -15.999 -2.257 18.930 1.00 68.25 90 GLU A O 1
ATOM 713 N N . LYS A 1 91 ? -14.174 -2.254 17.635 1.00 61.00 91 LYS A N 1
ATOM 714 C CA . LYS A 1 91 ? -13.396 -3.139 18.516 1.00 61.00 91 LYS A CA 1
ATOM 715 C C . LYS A 1 91 ? -12.878 -2.423 19.759 1.00 61.00 91 LYS A C 1
ATOM 717 O O . LYS A 1 91 ? -12.779 -3.066 20.800 1.00 61.00 91 LYS A O 1
ATOM 722 N N . SER A 1 92 ? -12.597 -1.125 19.662 1.00 58.06 92 SER A N 1
ATOM 723 C CA . SER A 1 92 ? -12.181 -0.309 20.806 1.00 58.06 92 SER A CA 1
ATOM 724 C C . SER A 1 92 ? -13.337 -0.078 21.786 1.00 58.06 92 SER A C 1
ATOM 726 O O . SER A 1 92 ? -13.135 -0.154 22.989 1.00 58.06 92 SER A O 1
ATOM 728 N N . GLN A 1 93 ? -14.567 0.095 21.288 1.00 55.41 93 GLN A N 1
ATOM 729 C CA . GLN A 1 93 ? -15.749 0.324 22.135 1.00 55.41 93 GLN A CA 1
ATOM 730 C C . GLN A 1 93 ? -16.227 -0.938 22.880 1.00 55.41 93 GLN A C 1
ATOM 732 O O . GLN A 1 93 ? -16.714 -0.855 24.001 1.00 55.41 93 GLN A O 1
ATOM 737 N N . LYS A 1 94 ? -16.027 -2.138 22.316 1.00 55.59 94 LYS A N 1
ATOM 738 C CA . LYS A 1 94 ? -16.427 -3.411 22.956 1.00 55.59 94 LYS A CA 1
ATOM 739 C C . LYS A 1 94 ? -15.521 -3.865 24.114 1.00 55.59 94 LYS A C 1
ATOM 741 O O . LYS A 1 94 ? -15.838 -4.868 24.755 1.00 55.59 94 LYS A O 1
ATOM 746 N N . GLN A 1 95 ? -14.391 -3.195 24.361 1.00 50.53 95 GLN A N 1
ATOM 747 C CA . GLN A 1 95 ? -13.515 -3.488 25.506 1.00 50.53 95 GLN A CA 1
ATOM 748 C C . GLN A 1 95 ? -13.872 -2.681 26.759 1.00 50.53 95 GLN A C 1
ATOM 750 O O . GLN A 1 95 ? -13.620 -3.167 27.857 1.00 50.53 95 GLN A O 1
ATOM 755 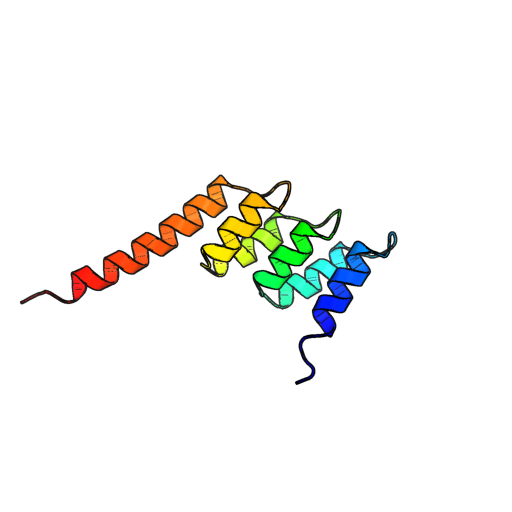N N . GLU A 1 96 ? -14.517 -1.522 26.620 1.00 51.00 96 GLU A N 1
ATOM 756 C CA . GLU A 1 96 ? -14.924 -0.696 27.766 1.00 51.00 96 GLU A CA 1
ATOM 757 C C . GLU A 1 96 ? -16.185 -1.248 28.460 1.00 51.00 96 GLU A C 1
ATOM 759 O O . GLU A 1 96 ? -16.269 -1.234 29.685 1.00 51.00 96 GLU A O 1
ATOM 764 N N . ASP A 1 97 ? -17.101 -1.876 27.714 1.00 52.75 97 ASP A N 1
ATOM 765 C CA . ASP A 1 97 ? -18.359 -2.420 28.263 1.00 52.75 97 AS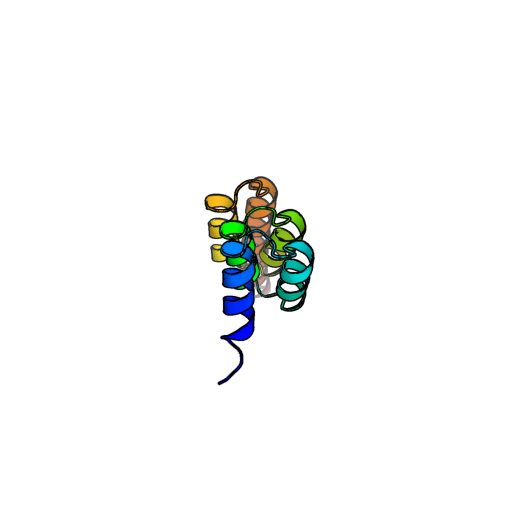P A CA 1
ATOM 766 C C . ASP A 1 97 ? -18.214 -3.743 29.041 1.00 52.75 97 ASP A C 1
ATOM 768 O O . ASP A 1 97 ? -19.137 -4.171 29.729 1.00 52.75 97 ASP A O 1
ATOM 772 N N . LYS A 1 98 ? -17.063 -4.426 28.961 1.00 54.53 98 LYS A N 1
ATOM 773 C CA . LYS A 1 98 ? -16.833 -5.700 29.679 1.00 54.53 98 LYS A CA 1
ATOM 774 C C . LYS A 1 98 ? -16.142 -5.537 31.037 1.00 54.53 98 LYS A C 1
ATOM 776 O O . LYS A 1 98 ? -15.906 -6.536 31.710 1.00 54.53 98 LYS A O 1
ATOM 781 N N . GLY A 1 99 ? -15.808 -4.306 31.430 1.00 50.78 99 GLY A N 1
ATOM 782 C CA . GLY A 1 99 ? -15.161 -3.992 32.710 1.00 50.78 99 GLY A CA 1
ATOM 783 C C . GLY A 1 99 ? -16.121 -3.692 33.865 1.00 50.78 99 GLY A C 1
ATOM 784 O O . GLY A 1 99 ? -15.660 -3.514 34.988 1.00 50.78 99 GLY A O 1
ATOM 785 N N . ILE A 1 100 ? -17.433 -3.633 33.615 1.00 51.66 100 ILE A N 1
ATOM 786 C CA . ILE A 1 100 ? -18.447 -3.325 34.633 1.00 51.66 100 ILE A CA 1
ATOM 787 C C . ILE A 1 100 ? -19.514 -4.422 34.605 1.00 51.66 100 ILE A C 1
ATOM 789 O O . ILE A 1 100 ? -20.617 -4.259 34.096 1.00 51.66 100 ILE A O 1
ATOM 793 N N . THR A 1 101 ? -19.176 -5.596 35.121 1.00 47.72 101 THR A N 1
ATOM 794 C CA . THR A 1 101 ? -20.186 -6.525 35.632 1.00 47.72 101 THR A CA 1
ATOM 795 C C . THR A 1 101 ? -19.901 -6.658 37.119 1.00 47.72 101 THR A C 1
ATOM 797 O O . THR A 1 101 ? -18.813 -7.098 37.488 1.00 47.72 101 THR A O 1
ATOM 800 N N . LEU A 1 102 ? -20.837 -6.130 37.915 1.00 47.22 102 LEU A N 1
ATOM 801 C CA . LEU A 1 102 ? -20.870 -6.155 39.381 1.00 47.22 102 LEU A CA 1
ATOM 802 C C . LEU A 1 102 ? -20.749 -7.579 39.936 1.00 47.22 102 LEU A C 1
ATOM 804 O O . LEU A 1 102 ? -21.322 -8.497 39.305 1.00 47.22 102 LEU A O 1
#

pLDDT: mean 86.69, std 16.63, range [37.12, 98.0]

Radius of gyration: 16.58 Å; chains: 1; bounding box: 42×19×57 Å

Sequence (102 aa):
MIGSQKPTLIIKYARDIKTANVLKLEREIIKLTNPVLAYIFAREVKGARIGPLEDIVVRSKSQYICVLFAKNVEGADKKRLLDAIKDCNEKSQKQEDKGITL